Protein AF-A0A8T5LN44-F1 (afdb_monomer_lite)

Secondary structure (DSSP, 8-state):
-EEEETTT--EEEGGGTTT-SS-TTT----EEE---S---PPP-

Fol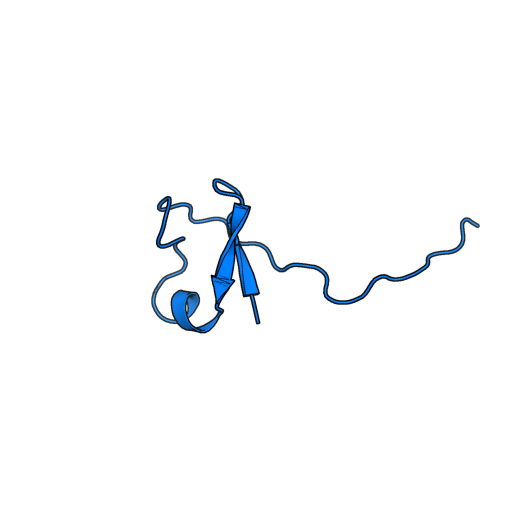dseek 3Di:
DWWAAPVPRDTDDPVVPVVPQADPPPRGNDIHDDDPDDDDDDDD

Sequence (44 aa):
MYYICFDCGKKIEAENIAVRVRCPYCGGKVLYKDRRTIVNVKAR

pLDDT: mean 80.0, std 6.05, range [67.31, 91.69]

Structure (mmCIF, N/CA/C/O backbone):
data_AF-A0A8T5LN44-F1
#
_e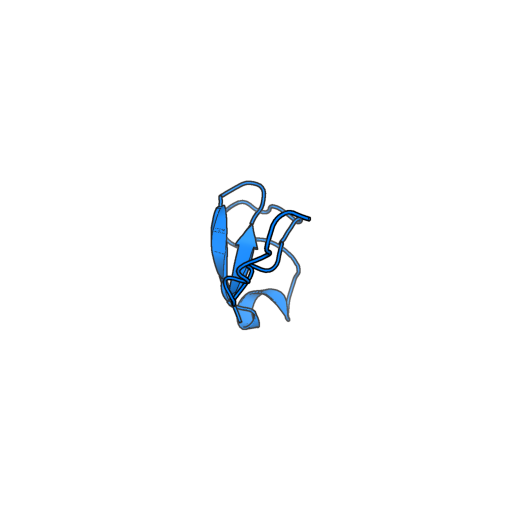ntry.id   AF-A0A8T5LN44-F1
#
loop_
_atom_site.group_PDB
_atom_site.id
_atom_site.type_symbol
_atom_site.label_atom_id
_atom_site.label_alt_id
_atom_site.label_comp_id
_atom_site.label_asym_id
_atom_site.label_entity_id
_atom_site.label_seq_id
_atom_site.pdbx_PDB_ins_code
_atom_site.Cartn_x
_atom_site.Cartn_y
_atom_site.Cartn_z
_atom_site.occupancy
_atom_site.B_iso_or_equiv
_atom_site.auth_seq_id
_atom_site.auth_comp_id
_atom_site.auth_asym_id
_atom_site.auth_atom_id
_atom_site.pdbx_PDB_model_num
ATOM 1 N N . MET A 1 1 ? 6.835 -0.289 10.699 1.00 72.75 1 MET A N 1
ATOM 2 C CA . MET A 1 1 ? 6.887 -0.474 9.221 1.00 72.75 1 MET A CA 1
ATOM 3 C C . MET A 1 1 ? 5.874 0.476 8.623 1.00 72.75 1 MET A C 1
ATOM 5 O O . MET A 1 1 ? 4.795 0.546 9.186 1.00 72.75 1 MET A O 1
ATOM 9 N N . TYR A 1 2 ? 6.204 1.236 7.581 1.00 80.12 2 TYR A N 1
ATOM 10 C CA . TYR A 1 2 ? 5.262 2.193 6.999 1.00 80.12 2 TYR A CA 1
ATOM 11 C C . TYR A 1 2 ? 4.757 1.694 5.646 1.00 80.12 2 TYR A C 1
ATOM 13 O O . TYR A 1 2 ? 5.488 1.041 4.898 1.00 80.12 2 TYR A O 1
ATOM 21 N N . TYR A 1 3 ? 3.498 1.990 5.372 1.00 84.94 3 TYR A N 1
ATOM 22 C CA . TYR A 1 3 ? 2.845 1.817 4.087 1.00 84.94 3 TYR A CA 1
ATOM 23 C C . TYR A 1 3 ? 2.580 3.191 3.495 1.00 84.94 3 TYR A C 1
ATOM 25 O O . TYR A 1 3 ? 2.440 4.169 4.224 1.00 84.94 3 TYR A O 1
ATOM 33 N N . ILE A 1 4 ? 2.511 3.271 2.180 1.00 85.25 4 ILE A N 1
ATOM 34 C CA . ILE A 1 4 ? 2.160 4.4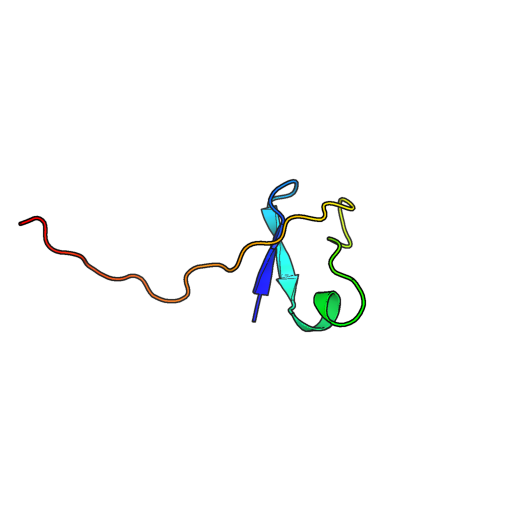96 1.482 1.00 85.25 4 ILE A CA 1
ATOM 35 C C . ILE A 1 4 ? 0.790 4.303 0.857 1.00 85.25 4 ILE A C 1
ATOM 37 O O . ILE A 1 4 ? 0.495 3.252 0.284 1.00 85.25 4 ILE A O 1
ATOM 41 N N . CYS A 1 5 ? -0.067 5.308 1.012 1.00 84.75 5 CYS A N 1
ATOM 42 C CA . CYS A 1 5 ? -1.346 5.326 0.322 1.00 84.75 5 CYS A CA 1
ATOM 43 C C . CYS A 1 5 ? -1.149 5.642 -1.159 1.00 84.75 5 CYS A C 1
ATOM 45 O O . CYS A 1 5 ? -0.488 6.626 -1.483 1.00 84.75 5 CYS A O 1
ATOM 47 N N . PHE A 1 6 ? -1.765 4.857 -2.041 1.00 82.88 6 PHE A N 1
ATOM 48 C CA . PHE A 1 6 ? -1.715 5.098 -3.484 1.00 82.88 6 PHE A CA 1
ATOM 49 C C . PHE A 1 6 ? -2.367 6.432 -3.876 1.00 82.88 6 PHE A C 1
ATOM 51 O O . PHE A 1 6 ? -1.826 7.160 -4.699 1.00 82.88 6 PHE A O 1
ATOM 58 N N . ASP A 1 7 ? -3.476 6.791 -3.224 1.00 81.50 7 ASP A N 1
ATOM 59 C CA . ASP A 1 7 ? -4.267 7.966 -3.613 1.00 81.50 7 ASP A CA 1
ATOM 60 C C . ASP A 1 7 ? -3.696 9.286 -3.080 1.00 81.50 7 ASP A C 1
ATOM 62 O O . ASP A 1 7 ? -3.792 10.320 -3.731 1.00 81.50 7 ASP A O 1
ATOM 66 N N . CYS A 1 8 ? -3.114 9.275 -1.877 1.00 81.25 8 CYS A N 1
ATOM 67 C CA . CYS A 1 8 ? -2.643 10.500 -1.224 1.00 81.25 8 CYS A CA 1
ATOM 68 C C . CYS A 1 8 ? -1.142 10.530 -0.915 1.00 81.25 8 CYS A C 1
ATOM 70 O O . CYS A 1 8 ? -0.668 11.512 -0.349 1.00 81.25 8 CYS A O 1
ATOM 72 N N . GLY A 1 9 ? -0.388 9.471 -1.230 1.00 80.00 9 GLY A N 1
ATOM 73 C CA . GLY A 1 9 ? 1.074 9.420 -1.078 1.00 80.00 9 GLY A CA 1
ATOM 74 C C . GLY A 1 9 ? 1.592 9.529 0.362 1.00 80.00 9 GLY A C 1
ATOM 75 O O . GLY A 1 9 ? 2.799 9.509 0.597 1.00 80.00 9 GLY A O 1
ATOM 76 N N . LYS A 1 10 ? 0.702 9.647 1.355 1.00 83.69 10 LYS A N 1
ATOM 77 C CA . LYS A 1 10 ? 1.073 9.783 2.764 1.00 83.69 10 LYS A CA 1
ATOM 78 C C . LYS A 1 10 ? 1.582 8.461 3.320 1.00 83.69 10 LYS A C 1
ATOM 80 O O . LYS A 1 10 ? 1.031 7.396 3.032 1.00 83.69 10 LYS A O 1
ATOM 85 N N . LYS A 1 11 ? 2.607 8.567 4.166 1.00 84.38 11 LYS A N 1
ATOM 86 C CA . LYS A 1 11 ? 3.154 7.454 4.941 1.00 84.38 11 LYS A CA 1
ATOM 87 C C . LYS A 1 11 ? 2.230 7.169 6.122 1.00 84.38 11 LYS A C 1
ATOM 89 O O . LYS A 1 11 ? 1.879 8.074 6.872 1.00 84.38 11 LYS A O 1
ATOM 94 N N . ILE A 1 12 ? 1.839 5.914 6.262 1.00 83.12 12 ILE A N 1
ATOM 95 C CA . ILE A 1 12 ? 0.957 5.402 7.305 1.00 83.12 12 ILE A CA 1
ATOM 96 C C . ILE A 1 12 ? 1.724 4.324 8.052 1.00 83.12 12 ILE A C 1
ATOM 98 O O . ILE A 1 12 ? 2.276 3.403 7.449 1.00 83.12 12 ILE A O 1
ATOM 102 N N . GLU A 1 13 ? 1.771 4.431 9.370 1.00 82.69 13 GLU A N 1
ATOM 103 C CA . GLU A 1 13 ? 2.395 3.412 10.205 1.00 82.69 13 GLU A CA 1
ATOM 104 C C . GLU A 1 13 ? 1.537 2.146 10.269 1.00 82.69 13 GLU A C 1
ATOM 106 O O . GLU A 1 13 ? 0.308 2.209 10.281 1.00 82.69 13 GLU A O 1
ATOM 111 N N . ALA A 1 14 ? 2.191 0.983 10.303 1.00 75.12 14 ALA A N 1
ATOM 112 C CA . ALA A 1 14 ? 1.533 -0.325 10.302 1.00 75.12 14 ALA A CA 1
ATOM 113 C C . ALA A 1 14 ? 0.537 -0.516 11.457 1.00 75.12 14 ALA A C 1
ATOM 115 O O . ALA A 1 14 ? -0.449 -1.226 11.283 1.00 75.12 14 ALA A O 1
ATOM 116 N N . GLU A 1 15 ? 0.758 0.141 12.596 1.00 72.25 15 GLU A N 1
ATOM 117 C CA . GLU A 1 15 ? -0.153 0.115 13.747 1.00 72.25 15 GLU A CA 1
ATOM 118 C C . GLU A 1 15 ? -1.546 0.652 13.390 1.00 72.25 15 GLU A C 1
ATOM 120 O O . GLU A 1 15 ? -2.556 0.078 13.790 1.00 72.25 15 GLU A O 1
ATOM 125 N N . ASN A 1 16 ? -1.616 1.668 12.526 1.00 68.31 16 ASN A N 1
ATOM 126 C CA . ASN A 1 16 ? -2.879 2.261 12.083 1.00 68.31 16 ASN A CA 1
ATOM 127 C C . ASN A 1 16 ? -3.640 1.393 11.062 1.00 68.31 16 ASN A C 1
ATOM 129 O O . ASN A 1 16 ? -4.816 1.637 10.800 1.00 68.31 16 ASN A O 1
ATOM 133 N N . ILE A 1 17 ? -2.990 0.376 10.485 1.00 67.50 17 ILE A N 1
ATOM 134 C CA . ILE A 1 17 ? -3.569 -0.515 9.462 1.00 67.50 17 ILE A CA 1
ATOM 135 C C . ILE A 1 17 ? -4.112 -1.806 10.081 1.00 67.50 17 ILE A C 1
ATOM 137 O O . ILE A 1 17 ? -5.008 -2.425 9.509 1.00 67.50 17 ILE A O 1
ATOM 141 N N . ALA A 1 18 ? -3.620 -2.189 11.263 1.00 67.31 18 ALA A N 1
ATOM 142 C CA . ALA A 1 18 ? -4.039 -3.405 11.959 1.00 67.31 18 ALA A CA 1
ATOM 143 C C . ALA A 1 18 ? -5.547 -3.432 12.274 1.00 67.31 18 ALA A C 1
ATOM 145 O O . ALA A 1 18 ? -6.154 -4.498 12.285 1.00 67.31 18 ALA A O 1
ATOM 146 N N . VAL A 1 19 ? -6.163 -2.263 12.489 1.00 71.19 19 VAL A N 1
ATOM 147 C CA . VAL A 1 19 ? -7.590 -2.147 12.830 1.00 71.19 19 VAL A CA 1
ATOM 148 C C . VAL A 1 19 ? -8.472 -2.098 11.577 1.00 71.19 19 VAL A C 1
ATOM 150 O O . VAL A 1 19 ? -9.529 -2.728 11.538 1.00 71.19 19 VAL A O 1
ATOM 153 N N . ARG A 1 20 ? -8.065 -1.353 10.537 1.00 70.62 20 ARG A N 1
ATOM 154 C CA . ARG A 1 20 ? -8.764 -1.246 9.242 1.00 70.62 20 ARG A CA 1
ATOM 155 C C . ARG A 1 20 ? -7.768 -0.924 8.127 1.00 70.62 20 ARG A C 1
ATOM 157 O O . ARG A 1 20 ? -6.989 0.015 8.244 1.00 70.62 20 ARG A O 1
ATOM 164 N N . VAL A 1 21 ? -7.877 -1.614 6.990 1.00 71.69 21 VAL A N 1
ATOM 165 C CA . VAL A 1 21 ? -7.086 -1.333 5.774 1.00 71.69 21 VAL A CA 1
ATOM 166 C C . VAL A 1 21 ? -7.665 -0.116 5.036 1.00 71.69 21 VAL A C 1
ATOM 168 O O . VAL A 1 21 ? -8.242 -0.222 3.955 1.00 71.69 21 VAL A O 1
ATOM 171 N N . ARG A 1 22 ? -7.597 1.059 5.667 1.00 74.94 22 ARG A N 1
ATOM 172 C CA . ARG A 1 22 ? -7.954 2.349 5.063 1.00 74.94 22 ARG A CA 1
ATOM 173 C C . ARG A 1 22 ? -6.935 3.401 5.446 1.00 74.94 22 ARG A C 1
ATOM 175 O O . ARG A 1 22 ? -6.511 3.477 6.594 1.00 74.94 22 ARG A O 1
ATOM 182 N N . CYS A 1 23 ? -6.609 4.262 4.492 1.00 77.56 23 CYS A N 1
ATOM 183 C CA . CYS A 1 23 ? -5.860 5.465 4.784 1.00 77.56 23 CYS A CA 1
ATOM 184 C C . CYS A 1 23 ? -6.704 6.415 5.659 1.00 77.56 23 CYS A C 1
ATOM 186 O O . CYS A 1 23 ? -7.798 6.800 5.233 1.00 77.56 23 CYS A O 1
ATOM 188 N N . PRO A 1 24 ? -6.203 6.853 6.830 1.00 79.38 24 PRO A N 1
ATOM 189 C CA . PRO A 1 24 ? -6.926 7.763 7.723 1.00 79.38 24 PRO A CA 1
ATOM 190 C C . PRO A 1 24 ? -7.097 9.179 7.152 1.00 79.38 24 PRO A C 1
ATOM 192 O O . PRO A 1 24 ? -7.913 9.942 7.652 1.00 79.38 24 PRO A O 1
ATOM 195 N N . TYR A 1 25 ? -6.352 9.538 6.101 1.00 80.50 25 TYR A N 1
ATOM 196 C CA . TYR A 1 25 ? -6.362 10.891 5.537 1.00 80.50 25 TYR A CA 1
ATOM 197 C C . TYR A 1 25 ? -7.250 11.055 4.307 1.00 80.50 25 TYR A C 1
ATOM 199 O O . TYR A 1 25 ? -7.798 12.129 4.099 1.00 80.50 25 TYR A O 1
ATOM 207 N N . CYS A 1 26 ? -7.341 10.028 3.463 1.00 77.50 26 CYS A N 1
ATOM 208 C CA . CYS A 1 26 ? -8.041 10.119 2.181 1.00 77.50 26 CYS A CA 1
ATOM 209 C C . CYS A 1 26 ? -9.075 9.001 1.971 1.00 77.50 26 CYS A C 1
ATOM 211 O O . CYS A 1 26 ? -9.764 8.986 0.961 1.00 77.50 26 CYS A O 1
ATOM 213 N N . GLY A 1 27 ? -9.197 8.045 2.903 1.00 76.81 27 GLY A N 1
ATOM 214 C CA . GLY A 1 27 ? -10.146 6.929 2.798 1.00 76.81 27 GLY A CA 1
ATOM 215 C C . GLY A 1 27 ? -9.773 5.857 1.766 1.00 76.81 27 GLY A C 1
ATOM 216 O O . GLY A 1 27 ? -10.451 4.829 1.697 1.00 76.81 27 GLY A O 1
ATOM 217 N N . GLY A 1 28 ? -8.688 6.065 1.011 1.00 79.31 28 GLY A N 1
ATOM 218 C CA . GLY A 1 28 ? -8.131 5.110 0.056 1.00 79.31 28 GLY A CA 1
ATOM 219 C C . GLY A 1 28 ? -7.881 3.740 0.685 1.00 79.31 28 GLY A C 1
ATOM 220 O O . GLY A 1 28 ? -7.454 3.632 1.839 1.00 79.31 28 GLY A O 1
ATOM 221 N N . LYS A 1 29 ? -8.185 2.680 -0.067 1.00 80.44 29 LYS A N 1
ATOM 222 C CA . LYS A 1 29 ? -8.074 1.277 0.384 1.00 80.44 29 LYS A CA 1
ATOM 223 C C . LYS A 1 29 ? -6.811 0.587 -0.133 1.00 80.44 29 LYS A C 1
ATOM 225 O O . LYS A 1 29 ? -6.537 -0.547 0.248 1.00 80.44 29 LYS A O 1
ATOM 230 N N . VAL A 1 30 ? -6.057 1.258 -1.003 1.00 81.00 30 VAL A N 1
ATOM 231 C CA . VAL A 1 30 ? -4.858 0.710 -1.635 1.00 81.00 30 VAL A CA 1
ATOM 232 C C . VAL A 1 30 ? -3.626 1.271 -0.935 1.00 81.00 30 VAL A C 1
ATOM 234 O O . VAL A 1 30 ? -3.321 2.463 -1.008 1.00 81.00 30 VAL A O 1
ATOM 237 N N . LEU A 1 31 ? -2.931 0.385 -0.227 1.00 84.00 31 LEU A N 1
ATOM 238 C CA . LEU A 1 31 ? -1.723 0.672 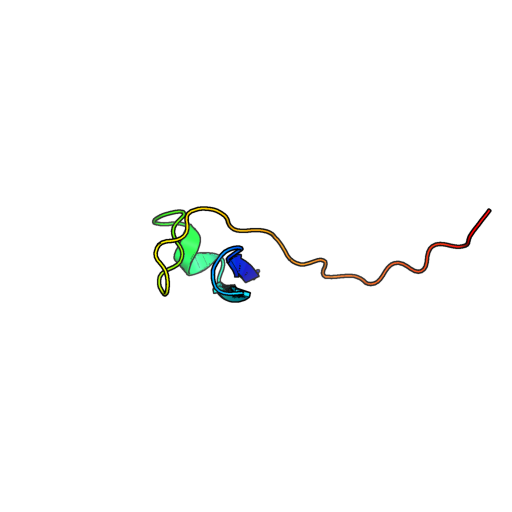0.535 1.00 84.00 31 LEU A CA 1
ATOM 239 C C . LEU A 1 31 ? -0.597 -0.204 -0.008 1.00 84.00 31 LEU A C 1
ATOM 241 O O . LEU A 1 31 ? -0.764 -1.418 -0.116 1.00 84.00 31 LEU A O 1
ATOM 245 N N . TYR A 1 32 ? 0.552 0.387 -0.324 1.00 86.44 32 TYR A N 1
ATOM 246 C CA . TYR A 1 32 ? 1.724 -0.359 -0.774 1.00 86.44 32 TYR A CA 1
ATOM 247 C C . TYR A 1 32 ? 2.890 -0.189 0.190 1.00 86.44 32 TYR A C 1
ATOM 249 O O . TYR A 1 32 ? 2.999 0.789 0.930 1.00 86.44 32 TYR A O 1
ATOM 257 N N . LYS A 1 33 ? 3.758 -1.195 0.217 1.00 84.50 33 LYS A N 1
ATOM 258 C CA . LYS A 1 33 ? 4.940 -1.202 1.069 1.00 84.50 33 LYS A CA 1
ATOM 259 C C . LYS A 1 33 ? 6.095 -0.546 0.325 1.00 84.50 33 LYS A C 1
ATOM 261 O O . LYS A 1 33 ? 6.401 -0.940 -0.798 1.00 84.50 33 LYS A O 1
ATOM 266 N N . ASP A 1 34 ? 6.747 0.413 0.967 1.00 82.50 34 ASP A N 1
ATOM 267 C CA . ASP A 1 34 ? 7.936 1.040 0.396 1.00 82.50 34 ASP A CA 1
ATOM 268 C C . ASP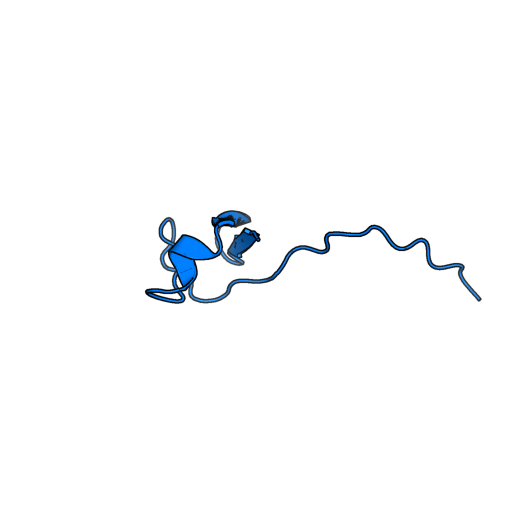 A 1 34 ? 9.142 0.078 0.423 1.00 82.50 34 ASP A C 1
ATOM 270 O O . ASP A 1 34 ? 9.266 -0.777 1.316 1.00 82.50 34 ASP A O 1
ATOM 274 N N . ARG A 1 35 ? 10.034 0.199 -0.566 1.00 81.06 35 ARG A N 1
ATOM 275 C CA . ARG A 1 35 ? 11.259 -0.602 -0.632 1.00 81.06 35 ARG A CA 1
ATOM 276 C C . ARG A 1 35 ? 12.277 -0.016 0.340 1.00 81.06 35 ARG A C 1
ATOM 278 O O . ARG A 1 35 ? 12.788 1.076 0.150 1.00 81.06 35 ARG A O 1
ATOM 285 N N . A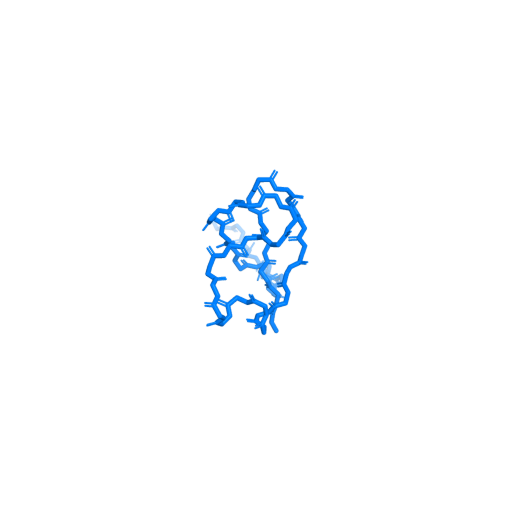RG A 1 36 ? 12.631 -0.788 1.369 1.00 76.38 36 ARG A N 1
ATOM 286 C CA . ARG A 1 36 ? 13.597 -0.352 2.394 1.00 76.38 36 ARG A CA 1
ATOM 287 C C . ARG A 1 36 ? 15.042 -0.313 1.912 1.00 76.38 36 ARG A C 1
ATOM 289 O O . ARG A 1 36 ? 15.841 0.418 2.483 1.00 76.38 36 ARG A O 1
ATOM 296 N N . THR A 1 37 ? 15.390 -1.145 0.939 1.00 83.69 37 THR A N 1
ATOM 297 C CA . THR A 1 37 ? 16.773 -1.343 0.511 1.00 83.69 37 THR A CA 1
ATOM 298 C C . THR A 1 37 ? 16.920 -0.999 -0.960 1.00 83.69 37 THR A C 1
ATOM 300 O O . THR A 1 37 ? 16.186 -1.496 -1.817 1.00 83.69 37 THR A O 1
ATOM 303 N N . ILE A 1 38 ? 17.890 -0.135 -1.243 1.00 83.31 38 ILE A N 1
ATOM 304 C CA . ILE A 1 38 ? 18.315 0.173 -2.603 1.00 83.31 38 ILE A CA 1
ATOM 305 C C . ILE A 1 38 ? 19.217 -0.980 -3.036 1.00 83.31 38 ILE A C 1
ATOM 307 O O . ILE A 1 38 ? 20.283 -1.197 -2.462 1.00 83.31 38 ILE A O 1
ATOM 311 N N . VAL A 1 39 ? 18.755 -1.757 -4.011 1.00 87.44 39 VAL A N 1
ATOM 312 C CA . VAL A 1 39 ? 19.538 -2.839 -4.609 1.00 87.44 39 VAL A CA 1
ATOM 313 C C . VAL A 1 39 ? 20.170 -2.332 -5.898 1.00 87.44 39 VAL A C 1
ATOM 315 O O . VAL A 1 39 ? 19.471 -1.940 -6.830 1.00 87.44 39 VAL A O 1
ATOM 318 N N . ASN A 1 40 ? 21.501 -2.334 -5.949 1.00 89.12 40 ASN A N 1
ATOM 319 C CA . ASN A 1 40 ? 22.243 -2.000 -7.160 1.00 89.12 40 ASN A CA 1
ATOM 320 C C . ASN A 1 40 ? 22.262 -3.227 -8.075 1.00 89.12 40 ASN A C 1
ATOM 322 O O . ASN A 1 40 ? 23.000 -4.182 -7.832 1.00 89.12 40 ASN A O 1
ATOM 326 N N . VAL A 1 41 ? 21.422 -3.214 -9.109 1.00 90.06 41 VAL A N 1
ATOM 327 C CA . VAL A 1 41 ? 21.368 -4.278 -10.117 1.00 90.06 41 VAL A CA 1
ATOM 328 C C . VAL A 1 41 ? 22.288 -3.899 -11.275 1.00 90.06 41 VAL A C 1
ATOM 330 O O . VAL A 1 41 ? 22.138 -2.827 -11.858 1.00 90.06 41 VAL A O 1
ATOM 333 N N . LYS A 1 42 ? 23.256 -4.763 -11.605 1.00 91.69 42 LYS A N 1
ATOM 334 C CA . LYS A 1 42 ? 24.104 -4.591 -12.794 1.00 91.69 42 LYS A CA 1
ATOM 335 C C . LYS A 1 42 ? 23.296 -4.952 -14.042 1.00 91.69 42 LYS A C 1
ATOM 337 O O . LYS A 1 42 ? 22.653 -6.000 -14.057 1.00 91.69 42 LYS A O 1
ATOM 342 N N . ALA A 1 43 ? 23.348 -4.112 -15.074 1.00 87.69 43 ALA A N 1
ATOM 343 C CA . ALA A 1 43 ? 22.838 -4.476 -16.394 1.00 87.69 43 ALA A CA 1
ATOM 344 C C . ALA A 1 43 ? 23.705 -5.612 -16.967 1.00 87.69 43 ALA A C 1
ATOM 346 O O . ALA A 1 43 ? 24.934 -5.536 -16.883 1.00 87.69 43 ALA A O 1
ATOM 347 N N . ARG A 1 44 ? 23.069 -6.670 -17.475 1.00 73.56 44 ARG A N 1
ATOM 348 C CA . ARG A 1 44 ? 23.719 -7.813 -18.127 1.00 73.56 44 ARG A CA 1
ATOM 349 C C . ARG A 1 44 ? 23.345 -7.837 -19.598 1.00 73.56 44 ARG A C 1
ATOM 351 O O . ARG A 1 44 ? 22.173 -7.509 -19.882 1.00 73.56 44 ARG A O 1
#

Radius of gyration: 13.26 Å; chains: 1; bounding box: 34×19×32 Å